Protein AF-A0A7S1SF81-F1 (afdb_monomer_lite)

Secondary structure (DSSP, 8-state):
-PPP-----TT-EEEEETTTTEEEEEEE-TTS-EEEEEEETTEEEEEEEEEETTEEEEEEEETTS-EEEEEEEEEEGGGTEEEEEEEETT-SS----EEEEE-------------------PPPTT-TTSSSGGG-------SSSSSSSSS-----

Structure (mmCIF, N/CA/C/O backbone):
data_AF-A0A7S1SF81-F1
#
_entry.id   AF-A0A7S1SF81-F1
#
loop_
_atom_site.group_PDB
_atom_site.id
_atom_site.type_symbol
_atom_site.label_atom_id
_atom_site.label_alt_id
_atom_site.label_comp_id
_atom_site.label_asym_id
_atom_site.label_entity_id
_atom_site.label_seq_id
_atom_site.pdbx_PDB_ins_code
_atom_site.Cartn_x
_atom_site.Cartn_y
_atom_site.Cartn_z
_atom_site.occupancy
_atom_site.B_iso_or_equiv
_atom_site.auth_seq_id
_atom_site.auth_comp_id
_atom_site.auth_asym_id
_atom_site.auth_atom_id
_atom_site.pdbx_PDB_model_num
ATOM 1 N N . ALA A 1 1 ? -34.765 -9.911 8.812 1.00 44.09 1 ALA A N 1
ATOM 2 C CA . ALA A 1 1 ? -33.441 -10.531 9.003 1.00 44.09 1 ALA A CA 1
ATOM 3 C C . ALA A 1 1 ? -32.395 -9.470 8.698 1.00 44.09 1 ALA A C 1
ATOM 5 O O . ALA A 1 1 ? -32.335 -9.024 7.559 1.00 44.09 1 ALA A O 1
ATOM 6 N N . ALA A 1 2 ? -31.675 -8.987 9.714 1.00 48.06 2 ALA A N 1
ATOM 7 C CA . ALA A 1 2 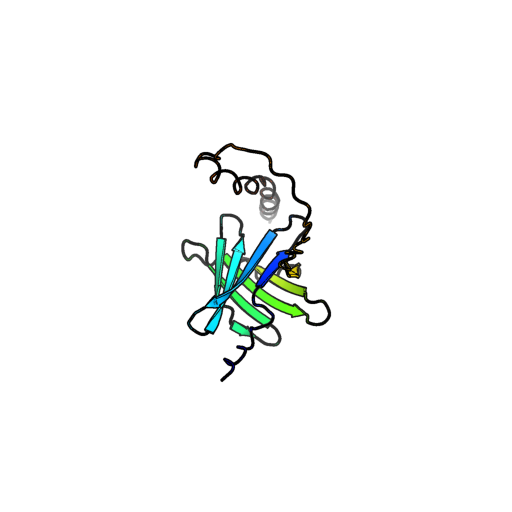? -30.551 -8.079 9.508 1.00 48.06 2 ALA A CA 1
ATOM 8 C C . ALA A 1 2 ? -29.486 -8.825 8.691 1.00 48.06 2 ALA A C 1
ATOM 10 O O . ALA A 1 2 ? -29.162 -9.970 9.010 1.00 48.06 2 ALA A O 1
ATOM 11 N N . ALA A 1 3 ? -29.031 -8.231 7.587 1.00 50.44 3 ALA A N 1
ATOM 12 C CA . ALA A 1 3 ? -27.965 -8.806 6.779 1.00 50.44 3 ALA A CA 1
ATOM 13 C C . ALA A 1 3 ? -26.736 -9.026 7.677 1.00 50.44 3 ALA A C 1
ATOM 15 O O . ALA A 1 3 ? -26.449 -8.148 8.491 1.00 50.44 3 ALA A O 1
ATOM 16 N N . PRO A 1 4 ? -26.026 -10.164 7.569 1.00 49.84 4 PRO A N 1
ATOM 17 C CA . PRO A 1 4 ? -24.819 -10.372 8.349 1.00 49.84 4 PRO A CA 1
ATOM 18 C C . PRO A 1 4 ? -23.863 -9.234 8.014 1.00 49.84 4 PRO A C 1
ATOM 20 O O . PRO A 1 4 ? -23.494 -9.040 6.851 1.00 49.84 4 PRO A O 1
ATOM 23 N N . GLU A 1 5 ? -23.530 -8.461 9.038 1.00 48.69 5 GLU A N 1
ATOM 24 C CA . GLU A 1 5 ? -22.531 -7.408 9.020 1.00 48.69 5 GLU A CA 1
ATOM 25 C C . GLU A 1 5 ? -21.221 -8.091 8.637 1.00 48.69 5 GLU A C 1
ATOM 27 O O . GLU A 1 5 ? -20.543 -8.693 9.464 1.00 48.69 5 GLU A O 1
ATOM 32 N N . LYS A 1 6 ? -20.954 -8.163 7.326 1.00 55.94 6 LYS A N 1
ATOM 33 C CA . LYS A 1 6 ? -19.806 -8.879 6.776 1.00 55.94 6 LYS A CA 1
ATOM 34 C C . LYS A 1 6 ? -18.587 -8.320 7.475 1.00 55.94 6 LYS A C 1
ATOM 36 O O . LYS A 1 6 ? -18.254 -7.169 7.217 1.00 55.94 6 LYS A O 1
ATOM 41 N N . GLU A 1 7 ? -17.934 -9.130 8.303 1.00 63.44 7 GLU A N 1
ATOM 42 C CA . GLU A 1 7 ? -16.687 -8.771 8.965 1.00 63.44 7 GLU A CA 1
ATOM 43 C C . GLU A 1 7 ? -15.697 -8.290 7.895 1.00 63.44 7 GLU A C 1
ATOM 45 O O . GLU A 1 7 ? -15.099 -9.051 7.112 1.00 63.44 7 GLU A O 1
ATOM 50 N N . THR A 1 8 ? -15.620 -6.969 7.765 1.00 80.38 8 THR A N 1
ATOM 51 C CA . THR A 1 8 ? -14.712 -6.303 6.853 1.00 80.38 8 THR A CA 1
ATOM 52 C C . THR A 1 8 ? -13.353 -6.410 7.500 1.00 80.38 8 THR A C 1
ATOM 54 O O . THR A 1 8 ? -13.170 -5.961 8.629 1.00 80.38 8 THR A O 1
ATOM 57 N N . SER A 1 9 ? -12.399 -7.031 6.801 1.00 88.88 9 SER A N 1
ATOM 58 C CA . SER A 1 9 ? -11.016 -7.064 7.273 1.00 88.88 9 SER A CA 1
ATOM 59 C C . SER A 1 9 ? -10.597 -5.641 7.658 1.00 88.88 9 SER A C 1
ATOM 61 O O . SER A 1 9 ? -10.860 -4.726 6.872 1.00 88.88 9 SER A O 1
ATOM 63 N N . PRO A 1 10 ? -9.934 -5.434 8.808 1.00 92.69 10 PRO A N 1
ATOM 64 C CA . PRO A 1 10 ? -9.568 -4.096 9.270 1.00 92.69 10 PRO A CA 1
ATOM 65 C C . PRO A 1 10 ? -8.644 -3.368 8.286 1.00 92.69 10 PRO A C 1
ATOM 67 O O . PRO A 1 10 ? -8.537 -2.149 8.322 1.00 92.69 10 PRO A O 1
ATOM 70 N N . LEU A 1 11 ? -8.009 -4.105 7.370 1.00 94.12 11 LEU A N 1
ATOM 71 C CA . LEU A 1 11 ? -7.200 -3.561 6.285 1.00 94.12 11 LEU A CA 1
ATOM 72 C C . LEU A 1 11 ? -8.029 -2.818 5.230 1.00 94.12 11 LEU A C 1
ATOM 74 O O . LEU A 1 11 ? -7.482 -1.967 4.539 1.00 94.12 11 LEU A O 1
ATOM 78 N N . VAL A 1 12 ? -9.318 -3.131 5.067 1.00 95.44 12 VAL A N 1
ATOM 79 C CA . VAL A 1 12 ? -10.171 -2.509 4.046 1.00 95.44 12 VAL A CA 1
ATOM 80 C C . VAL A 1 12 ? -10.347 -1.026 4.364 1.00 95.44 12 VAL A C 1
ATOM 82 O O . VAL A 1 12 ? -10.762 -0.656 5.460 1.00 95.44 12 VAL A O 1
ATOM 85 N N . GLY A 1 13 ? -10.023 -0.172 3.398 1.00 95.12 13 GLY A N 1
ATOM 86 C CA . GLY A 1 13 ? -10.069 1.276 3.559 1.00 95.12 13 GLY A CA 1
ATOM 87 C C . GLY A 1 13 ? -9.097 2.014 2.646 1.00 95.12 13 GLY A C 1
ATOM 88 O O . GLY A 1 13 ? -8.392 1.417 1.827 1.00 95.12 13 GLY A O 1
ATOM 89 N N . THR A 1 14 ? -9.078 3.333 2.803 1.00 96.44 14 THR A N 1
ATOM 90 C CA . THR A 1 14 ? -8.069 4.214 2.215 1.00 96.44 14 THR A CA 1
ATOM 91 C C . THR A 1 14 ? -7.075 4.591 3.301 1.00 96.44 14 THR A C 1
ATOM 93 O O . THR A 1 14 ? -7.469 4.978 4.401 1.00 96.44 14 THR A O 1
ATOM 96 N N . TRP A 1 15 ? -5.794 4.472 2.985 1.00 96.44 15 TRP A N 1
ATOM 97 C CA . TRP A 1 15 ? -4.698 4.674 3.919 1.00 96.44 15 TRP A CA 1
ATOM 98 C C . TRP A 1 15 ? -3.762 5.738 3.368 1.00 96.44 15 TRP A C 1
ATOM 100 O O . TRP A 1 15 ? -3.261 5.593 2.252 1.00 96.44 15 TRP A O 1
ATOM 110 N N . ALA A 1 16 ? -3.538 6.796 4.142 1.00 95.62 16 ALA A N 1
ATOM 111 C CA . ALA A 1 16 ? -2.586 7.853 3.835 1.00 95.62 16 ALA A CA 1
ATOM 112 C C . ALA A 1 16 ? -1.238 7.551 4.491 1.00 95.62 16 ALA A C 1
ATOM 114 O O . ALA A 1 16 ? -1.188 7.106 5.634 1.00 95.62 16 ALA A O 1
ATOM 115 N N . TYR A 1 17 ? -0.140 7.792 3.783 1.00 93.62 17 TYR A N 1
ATOM 116 C CA . TYR A 1 17 ? 1.210 7.547 4.272 1.00 93.62 17 TYR A CA 1
ATOM 117 C C . TYR A 1 17 ? 2.200 8.603 3.776 1.00 93.62 17 TYR A C 1
ATOM 119 O O . TYR A 1 17 ? 2.025 9.237 2.731 1.00 93.62 17 TYR A O 1
ATOM 127 N N . GLY A 1 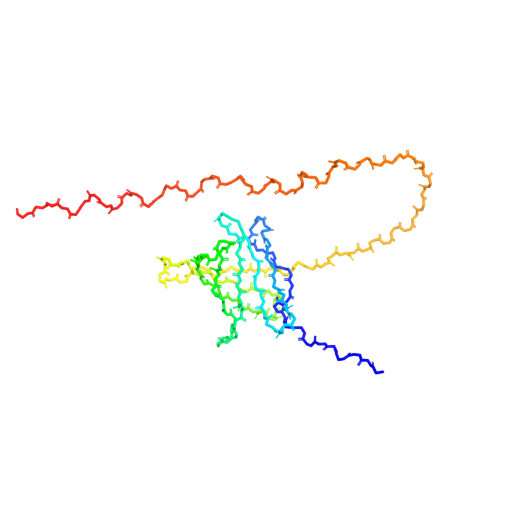18 ? 3.292 8.740 4.530 1.00 90.88 18 GLY A N 1
ATOM 128 C CA . GLY A 1 18 ? 4.340 9.719 4.258 1.00 90.88 18 GLY A CA 1
ATOM 129 C C . GLY A 1 18 ? 3.887 11.168 4.468 1.00 90.88 18 GLY A C 1
ATOM 130 O O . GLY A 1 18 ? 2.714 11.465 4.666 1.00 90.88 18 GLY A O 1
ATOM 131 N N . SER A 1 19 ? 4.837 12.098 4.400 1.00 86.50 19 SER A N 1
ATOM 132 C CA . SER A 1 19 ? 4.572 13.531 4.597 1.00 86.50 19 SER A CA 1
ATOM 133 C C . SER A 1 19 ? 3.799 14.180 3.447 1.00 86.50 19 SER A C 1
ATOM 135 O O . SER A 1 19 ? 3.192 15.227 3.631 1.00 86.50 19 SER A O 1
ATOM 137 N N . LYS A 1 20 ? 3.809 13.563 2.260 1.00 88.69 20 LYS A N 1
ATOM 138 C CA . LYS A 1 20 ? 3.120 14.065 1.060 1.00 88.69 20 LYS A CA 1
ATOM 139 C C . LYS A 1 20 ? 1.650 13.643 0.986 1.00 88.69 20 LYS A C 1
ATOM 141 O O . LYS A 1 20 ? 1.003 13.921 -0.016 1.00 88.69 20 LYS A O 1
ATOM 146 N N . GLY A 1 21 ? 1.146 12.931 1.999 1.00 90.12 21 GLY A N 1
ATOM 147 C CA . GLY A 1 21 ? -0.238 12.459 2.025 1.00 90.12 21 GLY A CA 1
ATOM 148 C C . GLY A 1 21 ? -0.565 11.513 0.871 1.00 90.12 21 GLY A C 1
ATOM 149 O O . GLY A 1 21 ? -1.681 11.539 0.357 1.00 90.12 21 GLY A O 1
ATOM 150 N N . LEU A 1 22 ? 0.401 10.696 0.433 1.00 93.94 22 LEU A N 1
ATOM 151 C CA . LEU A 1 22 ? 0.138 9.692 -0.593 1.00 93.94 22 LEU A CA 1
ATOM 152 C C . LEU A 1 22 ? -0.869 8.688 -0.047 1.00 93.94 22 LEU A C 1
ATOM 154 O O . LEU A 1 22 ? -0.800 8.308 1.118 1.00 93.94 22 LEU A O 1
ATOM 158 N N . GLN A 1 23 ? -1.798 8.250 -0.889 1.00 96.06 23 GLN A N 1
ATOM 159 C CA . GLN A 1 23 ? -2.866 7.354 -0.467 1.00 96.06 23 GLN A CA 1
ATOM 160 C C . GLN A 1 23 ? -2.859 6.083 -1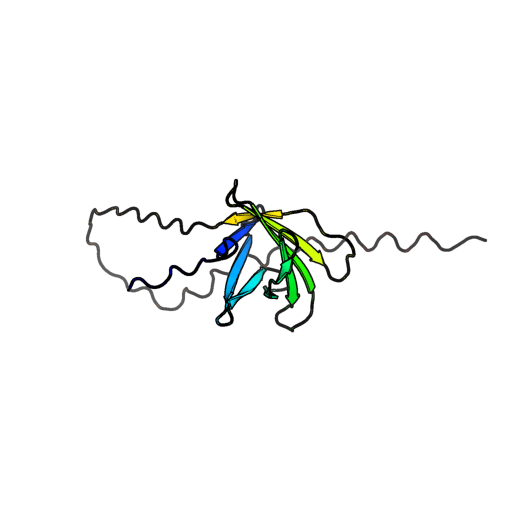.291 1.00 96.06 23 GLN A C 1
ATOM 162 O O . GLN A 1 23 ? -2.658 6.113 -2.504 1.00 96.06 23 GLN A O 1
ATOM 167 N N . TYR A 1 24 ? -3.151 4.967 -0.644 1.00 96.56 24 TYR A N 1
ATOM 168 C CA . TYR A 1 24 ? -3.488 3.728 -1.323 1.00 96.56 24 TYR A CA 1
ATOM 169 C C . TYR A 1 24 ? -4.768 3.149 -0.737 1.00 96.56 24 TYR A C 1
ATOM 171 O O . TYR A 1 24 ? -5.196 3.483 0.369 1.00 96.56 24 TYR A O 1
ATOM 179 N N . ARG A 1 25 ? -5.408 2.283 -1.512 1.00 97.25 25 ARG A N 1
ATOM 180 C CA . ARG A 1 25 ? -6.690 1.685 -1.180 1.00 97.25 25 ARG A CA 1
ATOM 181 C C . ARG A 1 25 ? -6.543 0.181 -1.080 1.00 97.25 25 ARG A C 1
ATOM 183 O O . ARG A 1 25 ? -5.982 -0.459 -1.968 1.00 97.25 25 ARG A O 1
ATOM 190 N N . VAL A 1 26 ? -7.110 -0.373 -0.020 1.00 97.19 26 VAL A N 1
ATOM 191 C CA . VAL A 1 26 ? -7.299 -1.808 0.142 1.00 97.19 26 VAL A CA 1
ATOM 192 C C . VAL A 1 26 ? -8.793 -2.086 0.124 1.00 97.19 26 VAL A C 1
ATOM 194 O O . VAL A 1 26 ? -9.566 -1.448 0.838 1.00 97.19 26 VAL A O 1
ATOM 197 N N . PHE A 1 27 ? -9.222 -3.013 -0.719 1.00 95.75 27 PHE A N 1
ATOM 198 C CA . PHE A 1 27 ? -10.632 -3.359 -0.864 1.00 95.75 27 PHE A CA 1
ATOM 199 C C . PHE A 1 27 ? -10.799 -4.857 -1.073 1.00 95.75 27 PHE A C 1
ATOM 201 O O . PHE A 1 27 ? -9.864 -5.549 -1.466 1.00 95.75 27 PHE A O 1
ATOM 208 N N . ARG A 1 28 ? -11.994 -5.366 -0.784 1.00 94.94 28 ARG A N 1
ATOM 209 C CA . ARG A 1 28 ? -12.356 -6.757 -1.049 1.00 94.94 28 ARG A CA 1
ATOM 210 C C . ARG A 1 28 ? -13.068 -6.823 -2.401 1.00 94.94 28 ARG A C 1
ATOM 212 O O . ARG A 1 28 ? -13.943 -5.998 -2.654 1.00 94.94 28 ARG A O 1
ATOM 219 N N . ASN A 1 29 ? -12.677 -7.749 -3.271 1.00 93.25 29 ASN A N 1
ATOM 220 C CA . ASN A 1 29 ? -13.372 -7.965 -4.541 1.00 93.25 29 ASN A CA 1
ATOM 221 C C . ASN A 1 29 ? -14.603 -8.878 -4.363 1.00 93.25 29 ASN A C 1
ATOM 223 O O . ASN A 1 29 ? -14.870 -9.373 -3.267 1.00 93.25 29 ASN A O 1
ATOM 227 N N . GLU A 1 30 ? -15.332 -9.135 -5.451 1.00 90.75 30 GLU A N 1
ATOM 228 C CA . GLU A 1 30 ? -16.516 -10.011 -5.454 1.00 90.75 30 GLU A CA 1
ATOM 229 C C . GLU A 1 30 ? -16.192 -11.457 -5.048 1.00 90.75 30 GLU A C 1
ATOM 231 O O . GLU A 1 30 ? -16.996 -12.107 -4.387 1.00 90.75 30 GLU A O 1
ATOM 236 N N . ALA A 1 31 ? -14.980 -11.929 -5.358 1.00 91.19 31 ALA A N 1
ATOM 237 C CA . ALA A 1 31 ? -14.487 -13.245 -4.949 1.00 91.19 31 ALA A CA 1
ATOM 238 C C . ALA A 1 31 ? -14.046 -13.312 -3.471 1.00 91.19 31 ALA A C 1
ATOM 240 O O . ALA A 1 31 ? -13.601 -14.358 -3.008 1.00 91.19 31 ALA A O 1
ATOM 241 N N . GLY A 1 32 ? -14.129 -12.210 -2.719 1.00 91.38 32 GLY A N 1
ATOM 242 C CA . GLY A 1 32 ? -13.752 -12.162 -1.306 1.00 91.38 32 GLY A CA 1
ATOM 243 C C . GLY A 1 32 ? -12.256 -11.968 -1.034 1.00 91.38 32 GLY A C 1
ATOM 244 O O . GLY A 1 32 ? -11.857 -11.861 0.128 1.00 91.38 32 GLY A O 1
ATOM 245 N N . HIS A 1 33 ? -11.425 -11.856 -2.070 1.00 94.88 33 HIS A N 1
ATOM 246 C CA . HIS A 1 33 ? -9.995 -11.593 -1.940 1.00 94.88 33 HIS A CA 1
ATOM 247 C C . HIS A 1 33 ? -9.720 -10.122 -1.628 1.00 94.88 33 HIS A C 1
ATOM 249 O O . HIS A 1 33 ? -10.420 -9.223 -2.101 1.00 94.88 33 HIS A O 1
ATOM 255 N N . LEU A 1 34 ? -8.664 -9.871 -0.855 1.00 96.25 34 LEU A N 1
ATOM 256 C CA . LEU A 1 34 ? -8.178 -8.521 -0.596 1.00 96.25 34 LEU A CA 1
ATOM 257 C C . LEU A 1 34 ? -7.286 -8.056 -1.749 1.00 96.25 34 LEU A C 1
ATOM 259 O O . LEU A 1 34 ? -6.389 -8.770 -2.188 1.00 96.25 34 LEU A O 1
ATOM 263 N N . PHE A 1 35 ? -7.527 -6.842 -2.224 1.00 97.31 35 PHE A N 1
ATOM 264 C CA . PHE A 1 35 ? -6.788 -6.193 -3.296 1.00 97.31 35 PHE A CA 1
ATOM 265 C C . PHE A 1 35 ? -6.142 -4.918 -2.783 1.00 97.31 35 PHE A C 1
ATOM 267 O O . PHE A 1 35 ? -6.781 -4.113 -2.107 1.00 97.31 35 PHE A O 1
ATOM 274 N N . PHE A 1 36 ? -4.882 -4.732 -3.149 1.00 97.88 36 PHE A N 1
ATOM 275 C CA . PHE A 1 36 ? -4.140 -3.497 -2.979 1.00 97.88 36 PHE A CA 1
ATOM 276 C C . PHE A 1 36 ? -4.187 -2.681 -4.272 1.00 97.88 36 PHE A C 1
ATOM 278 O O . PHE A 1 36 ? -4.031 -3.233 -5.361 1.00 97.88 36 PHE A O 1
ATOM 285 N N . ASN A 1 37 ? -4.360 -1.367 -4.149 1.00 97.62 37 ASN A N 1
ATOM 286 C CA . ASN A 1 37 ? -4.199 -0.400 -5.229 1.00 97.62 37 ASN A CA 1
ATOM 287 C C . ASN A 1 37 ? -3.488 0.838 -4.682 1.00 97.62 37 ASN A C 1
ATOM 289 O O . ASN A 1 37 ? -4.048 1.552 -3.851 1.00 97.62 37 ASN A O 1
ATOM 293 N N . GLY A 1 38 ? -2.269 1.091 -5.149 1.00 96.38 38 GLY A N 1
ATOM 294 C CA . GLY A 1 38 ? -1.448 2.197 -4.669 1.00 96.38 38 GLY A CA 1
ATOM 295 C C . GLY A 1 38 ? -0.671 2.897 -5.781 1.00 96.38 38 GLY A C 1
ATOM 296 O O . GLY A 1 38 ? -0.573 2.378 -6.898 1.00 96.38 38 GLY A O 1
ATOM 297 N N . PRO A 1 39 ? -0.136 4.093 -5.493 1.00 95.06 39 PRO A N 1
ATOM 298 C CA . PRO A 1 39 ? 0.745 4.806 -6.401 1.00 95.06 39 PRO A CA 1
ATOM 299 C C . PRO A 1 39 ? 2.128 4.144 -6.436 1.00 95.06 39 PRO A C 1
ATOM 301 O O . PRO A 1 39 ? 2.600 3.581 -5.448 1.00 95.06 39 PRO A O 1
ATOM 304 N N . TYR A 1 40 ? 2.783 4.232 -7.586 1.00 92.56 40 TYR A N 1
ATOM 305 C CA . TYR A 1 40 ? 4.150 3.782 -7.823 1.00 92.56 40 TYR A CA 1
ATOM 306 C C . TYR A 1 40 ? 4.832 4.730 -8.815 1.00 92.56 40 TYR A C 1
ATOM 308 O O . TYR A 1 40 ? 4.162 5.423 -9.583 1.00 92.56 40 TYR A O 1
ATOM 316 N N . THR A 1 41 ? 6.164 4.768 -8.821 1.00 87.88 41 THR A N 1
ATOM 317 C CA . THR A 1 41 ? 6.921 5.539 -9.815 1.00 87.88 41 THR A CA 1
ATOM 318 C C . THR A 1 41 ? 6.585 5.017 -11.215 1.00 87.88 41 THR A C 1
ATOM 320 O O . THR A 1 41 ? 6.932 3.889 -11.553 1.00 87.88 41 THR A O 1
ATOM 323 N N . GLY A 1 42 ? 5.863 5.807 -12.015 1.00 86.62 42 GLY A N 1
ATOM 324 C CA . GLY A 1 42 ? 5.362 5.390 -13.333 1.00 86.62 42 GLY A CA 1
ATOM 325 C C . GLY A 1 42 ? 3.888 4.961 -13.378 1.00 86.62 42 GLY A C 1
ATOM 326 O O . GLY A 1 42 ? 3.434 4.473 -14.409 1.00 86.62 42 GLY A O 1
ATOM 327 N N . GLY A 1 43 ? 3.114 5.146 -12.301 1.00 93.69 43 GLY A N 1
ATOM 328 C CA . GLY A 1 43 ? 1.652 5.041 -12.345 1.00 93.69 43 GLY A CA 1
ATOM 329 C C . GLY A 1 43 ? 1.033 4.376 -11.120 1.00 93.69 43 GLY A C 1
ATOM 330 O O . GLY A 1 43 ? 1.333 4.720 -9.980 1.00 93.69 43 GLY A O 1
ATOM 331 N N . ARG A 1 44 ? 0.110 3.438 -11.355 1.00 95.88 44 ARG A N 1
ATOM 332 C CA . ARG A 1 44 ? -0.551 2.660 -10.298 1.00 95.88 44 ARG A CA 1
ATOM 333 C C . ARG A 1 44 ? -0.137 1.206 -10.366 1.00 95.88 44 ARG A C 1
ATOM 335 O O . ARG A 1 44 ? 0.068 0.657 -11.449 1.00 95.88 44 ARG A O 1
ATOM 342 N N . VAL A 1 45 ? -0.081 0.594 -9.195 1.00 97.44 45 VAL A N 1
ATOM 343 C CA . VAL A 1 45 ? 0.200 -0.826 -9.032 1.00 97.44 45 VAL A CA 1
ATOM 344 C C . VAL A 1 45 ? -0.920 -1.491 -8.265 1.00 97.44 45 VAL A C 1
ATOM 346 O O . VAL A 1 45 ? -1.549 -0.890 -7.388 1.00 97.44 45 VAL A O 1
ATOM 349 N N . THR A 1 46 ? -1.172 -2.744 -8.614 1.00 98.00 46 THR A N 1
ATOM 350 C CA . THR A 1 46 ? -2.214 -3.551 -7.987 1.00 98.00 46 THR A CA 1
ATOM 351 C C . THR A 1 46 ? -1.676 -4.915 -7.603 1.00 98.00 46 THR A C 1
ATOM 353 O O . THR A 1 46 ? -0.724 -5.401 -8.209 1.00 98.00 46 THR A O 1
ATOM 356 N N . GLY A 1 47 ? -2.264 -5.527 -6.581 1.00 97.75 47 GLY A N 1
ATOM 357 C CA . GLY A 1 47 ? -1.857 -6.857 -6.142 1.00 97.75 47 GLY A CA 1
ATOM 358 C C . GLY A 1 47 ? -2.910 -7.528 -5.277 1.00 97.75 47 GLY A C 1
ATOM 359 O O . GLY A 1 47 ? -3.661 -6.860 -4.564 1.00 97.75 47 GLY A O 1
ATOM 360 N N . VAL A 1 48 ? -2.959 -8.857 -5.341 1.00 97.94 48 VAL A N 1
ATOM 361 C CA . VAL A 1 48 ? -3.844 -9.672 -4.501 1.00 97.94 48 VAL A CA 1
ATOM 362 C C . VAL A 1 48 ? -3.133 -9.988 -3.193 1.00 97.94 48 VAL A C 1
ATOM 364 O O . VAL A 1 48 ? -2.109 -10.671 -3.184 1.00 97.94 48 VAL A O 1
ATOM 367 N N . LEU A 1 49 ? -3.692 -9.495 -2.093 1.00 97.75 49 LEU A N 1
ATOM 368 C CA . LEU A 1 49 ? -3.198 -9.702 -0.740 1.00 97.75 49 LEU A CA 1
ATOM 369 C C . LEU A 1 49 ? -3.591 -11.094 -0.248 1.00 97.75 49 LEU A C 1
ATOM 371 O O . LEU A 1 49 ? -4.771 -11.429 -0.142 1.00 97.75 49 LEU A O 1
ATOM 375 N N . ARG A 1 50 ? -2.581 -11.888 0.094 1.00 97.00 50 ARG A N 1
ATOM 376 C CA . ARG A 1 50 ? -2.714 -13.217 0.692 1.00 97.00 50 ARG A CA 1
ATOM 377 C C . ARG A 1 50 ? -2.287 -13.145 2.148 1.00 97.00 50 ARG A C 1
ATOM 379 O O . ARG A 1 50 ? -1.302 -12.477 2.461 1.00 97.00 50 ARG A O 1
ATOM 386 N N . ALA A 1 51 ? -3.017 -13.814 3.031 1.00 95.50 51 ALA A N 1
ATOM 387 C CA . ALA A 1 51 ? -2.643 -13.890 4.436 1.00 95.50 51 ALA A CA 1
ATOM 388 C C . ALA A 1 51 ? -1.287 -14.605 4.601 1.00 95.50 51 ALA A C 1
ATOM 390 O O . ALA A 1 51 ? -1.010 -15.600 3.931 1.00 95.50 51 ALA A O 1
ATOM 391 N N . CYS A 1 52 ? -0.453 -14.074 5.489 1.00 94.19 52 CYS A N 1
ATOM 392 C CA . CYS A 1 52 ? 0.822 -14.625 5.941 1.00 94.19 52 CYS A CA 1
ATOM 393 C C . CYS A 1 52 ? 0.903 -14.536 7.471 1.00 94.19 52 CYS A C 1
ATOM 395 O O . CYS A 1 52 ? 0.012 -13.974 8.109 1.00 94.19 52 CYS A O 1
ATOM 397 N N . GLU A 1 53 ? 1.956 -15.086 8.076 1.00 92.06 53 GLU A N 1
ATOM 398 C CA . GLU A 1 53 ? 2.149 -15.103 9.533 1.00 92.06 53 GLU A CA 1
ATOM 399 C C . GLU A 1 53 ? 2.143 -13.683 10.134 1.00 92.06 53 GLU A C 1
ATOM 401 O O . GLU A 1 53 ? 3.142 -12.966 10.129 1.00 92.06 53 GLU A O 1
ATOM 406 N N . GLY A 1 54 ? 0.978 -13.248 10.626 1.00 91.44 54 GLY A N 1
ATOM 407 C CA . GLY A 1 54 ? 0.772 -11.917 11.207 1.00 91.44 54 GLY A CA 1
ATOM 408 C C . GLY A 1 54 ? 0.718 -10.762 10.197 1.00 91.44 54 GLY A C 1
ATOM 409 O O . GLY A 1 54 ? 0.784 -9.598 10.600 1.00 91.44 54 GLY A O 1
ATOM 410 N N . CYS A 1 55 ? 0.606 -11.046 8.897 1.00 95.94 55 CYS A N 1
ATOM 411 C CA . CYS A 1 55 ? 0.611 -10.044 7.832 1.00 95.94 55 CYS A CA 1
ATOM 412 C C . CYS A 1 55 ? -0.285 -10.431 6.650 1.00 95.94 55 CYS A C 1
ATOM 414 O O . CYS A 1 55 ? -0.863 -11.512 6.602 1.00 95.94 55 CYS A O 1
ATOM 416 N N . HIS A 1 56 ? -0.390 -9.537 5.670 1.00 97.44 56 HIS A N 1
ATOM 417 C CA . HIS A 1 56 ? -0.858 -9.847 4.323 1.00 97.44 56 HIS A CA 1
ATOM 418 C C . HIS A 1 56 ? 0.213 -9.446 3.315 1.00 97.44 56 HIS A C 1
ATOM 420 O O . HIS A 1 56 ? 0.775 -8.360 3.421 1.00 97.44 56 HIS A O 1
ATOM 426 N N . GLN A 1 57 ? 0.494 -10.297 2.335 1.00 97.88 57 GLN A N 1
ATOM 427 C CA . GLN A 1 57 ? 1.512 -10.056 1.318 1.00 97.88 57 GLN A CA 1
ATOM 428 C C . GLN A 1 57 ? 0.902 -10.116 -0.082 1.00 97.88 57 GLN A C 1
ATOM 430 O O . GLN A 1 57 ? 0.054 -10.963 -0.355 1.00 97.88 57 GLN A O 1
ATOM 435 N N . ALA A 1 58 ? 1.347 -9.234 -0.971 1.00 97.94 58 ALA A N 1
ATOM 436 C CA . ALA A 1 58 ? 0.996 -9.256 -2.386 1.00 97.94 58 ALA A CA 1
ATOM 437 C C . ALA A 1 58 ? 2.233 -9.012 -3.247 1.00 97.94 58 ALA A C 1
ATOM 439 O O . ALA A 1 58 ? 3.106 -8.230 -2.870 1.00 97.94 58 ALA A O 1
ATOM 440 N N . ASP A 1 59 ? 2.259 -9.623 -4.426 1.00 98.00 59 ASP A N 1
ATOM 441 C CA . ASP A 1 59 ? 3.119 -9.171 -5.515 1.00 98.00 59 ASP A CA 1
ATOM 442 C C . ASP A 1 59 ? 2.385 -8.072 -6.284 1.00 98.00 59 ASP A C 1
ATOM 444 O O . ASP A 1 59 ? 1.188 -8.183 -6.570 1.00 98.00 59 ASP A O 1
ATOM 448 N N . LEU A 1 60 ? 3.093 -6.978 -6.543 1.00 97.69 60 LEU A N 1
ATOM 449 C CA . LEU A 1 60 ? 2.559 -5.778 -7.160 1.00 97.69 60 LEU A CA 1
ATOM 450 C C . LEU A 1 60 ? 2.885 -5.775 -8.646 1.00 97.69 60 LEU A C 1
ATOM 452 O O . LEU A 1 60 ? 4.054 -5.810 -9.030 1.00 97.69 60 LEU A O 1
ATOM 456 N N . ALA A 1 61 ? 1.840 -5.680 -9.460 1.00 97.88 61 ALA A N 1
ATOM 457 C CA . ALA A 1 61 ? 1.933 -5.549 -10.902 1.00 97.88 61 ALA A CA 1
ATOM 458 C C . ALA A 1 61 ? 1.594 -4.119 -11.339 1.00 97.88 61 ALA A C 1
ATOM 460 O O . ALA A 1 61 ? 0.661 -3.501 -10.810 1.00 97.88 61 ALA A O 1
ATOM 461 N N . SER A 1 62 ? 2.336 -3.602 -12.317 1.00 96.56 62 SER A N 1
ATOM 462 C CA . SER A 1 62 ? 1.995 -2.374 -13.037 1.00 96.56 62 SER A CA 1
ATOM 463 C C . SER A 1 62 ? 0.737 -2.577 -13.892 1.00 96.56 62 SER A C 1
ATOM 465 O O . SER A 1 62 ? 0.255 -3.697 -14.074 1.00 96.56 62 SER A O 1
ATOM 467 N N . ARG A 1 63 ? 0.212 -1.501 -14.490 1.00 94.56 63 ARG A N 1
ATOM 468 C CA . ARG A 1 63 ? -0.890 -1.602 -15.466 1.00 94.56 63 ARG A CA 1
ATOM 469 C C . ARG A 1 63 ? -0.536 -2.478 -16.679 1.00 94.56 63 ARG A C 1
ATOM 471 O O . ARG A 1 63 ? -1.438 -3.051 -17.278 1.00 94.56 63 ARG A O 1
ATOM 478 N N . ALA A 1 64 ? 0.748 -2.588 -17.021 1.00 94.75 64 ALA A N 1
ATOM 479 C CA . ALA A 1 64 ? 1.235 -3.454 -18.095 1.00 94.75 64 ALA A CA 1
ATOM 480 C C . ALA A 1 64 ? 1.336 -4.937 -17.679 1.00 94.75 64 ALA A C 1
ATOM 482 O O . ALA A 1 64 ? 1.652 -5.782 -18.509 1.00 94.75 64 ALA A O 1
ATOM 483 N N . GLY A 1 65 ? 1.067 -5.264 -16.409 1.00 95.25 65 GLY A N 1
ATOM 484 C CA . GLY A 1 65 ? 1.191 -6.619 -15.865 1.00 95.25 65 GLY A CA 1
ATOM 485 C C . GLY A 1 65 ? 2.602 -6.975 -15.390 1.00 95.25 65 GLY A C 1
ATOM 486 O O . GLY A 1 65 ? 2.826 -8.090 -14.925 1.00 95.25 65 GLY A O 1
ATOM 487 N N . GLU A 1 66 ? 3.553 -6.043 -15.465 1.00 96.19 66 GLU A N 1
ATOM 488 C CA . GLU A 1 66 ? 4.930 -6.265 -15.025 1.00 96.19 66 GLU A CA 1
ATOM 489 C C . GLU A 1 66 ? 5.029 -6.236 -13.501 1.00 96.19 66 GLU A C 1
ATOM 491 O O . GLU A 1 66 ? 4.546 -5.301 -12.857 1.00 96.19 66 GLU A O 1
ATOM 496 N N . ILE A 1 67 ? 5.689 -7.236 -12.915 1.00 96.88 67 ILE A N 1
ATOM 497 C CA . ILE A 1 67 ? 5.919 -7.287 -11.471 1.00 96.88 67 ILE A CA 1
ATOM 498 C C . ILE A 1 67 ? 6.996 -6.274 -11.087 1.00 96.88 67 ILE A C 1
ATOM 500 O O . ILE A 1 67 ? 8.153 -6.396 -11.485 1.00 96.88 67 ILE A O 1
ATOM 504 N N . VAL A 1 68 ? 6.626 -5.295 -10.265 1.00 96.62 68 VAL A N 1
ATOM 505 C CA . VAL A 1 68 ? 7.545 -4.239 -9.807 1.00 96.62 68 VAL A CA 1
ATOM 506 C C . VAL A 1 68 ? 8.138 -4.531 -8.427 1.00 96.62 68 VAL A C 1
ATOM 508 O O . VAL A 1 68 ? 9.168 -3.972 -8.041 1.00 96.62 68 VAL A O 1
ATOM 511 N N . GLY A 1 69 ? 7.508 -5.428 -7.668 1.00 96.88 69 GLY A N 1
ATOM 512 C CA . GLY A 1 69 ? 7.967 -5.827 -6.343 1.00 96.88 69 GLY A CA 1
ATOM 513 C C . GLY A 1 69 ? 6.895 -6.543 -5.533 1.00 96.88 69 GLY A C 1
ATOM 514 O O . GLY A 1 69 ? 5.847 -6.914 -6.053 1.00 96.88 69 GLY A O 1
ATOM 515 N N . SER A 1 70 ? 7.152 -6.695 -4.240 1.00 97.88 70 SER A N 1
ATOM 516 C CA . SER A 1 70 ? 6.224 -7.278 -3.273 1.00 97.88 70 SER A CA 1
ATOM 517 C C . SER A 1 70 ? 5.949 -6.278 -2.150 1.00 97.88 70 SER A C 1
ATOM 519 O O . SER A 1 70 ? 6.823 -5.503 -1.761 1.00 97.88 70 SER A O 1
ATOM 521 N N . ILE A 1 71 ? 4.745 -6.313 -1.589 1.00 97.69 71 ILE A N 1
ATOM 522 C CA . ILE A 1 71 ? 4.356 -5.508 -0.429 1.00 97.69 71 ILE A CA 1
ATOM 523 C C . ILE A 1 71 ? 3.837 -6.402 0.690 1.00 97.69 71 ILE A C 1
ATOM 525 O O . ILE A 1 71 ? 3.142 -7.384 0.436 1.00 97.69 71 ILE A O 1
ATOM 529 N N . ARG A 1 72 ? 4.162 -6.042 1.930 1.00 97.69 72 ARG A N 1
ATOM 530 C CA . ARG A 1 72 ? 3.594 -6.594 3.160 1.00 97.69 72 ARG A CA 1
ATOM 531 C C . ARG A 1 72 ? 2.802 -5.516 3.875 1.00 97.69 72 ARG A C 1
ATOM 533 O O . ARG A 1 72 ? 3.301 -4.412 4.067 1.00 97.69 72 ARG A O 1
ATOM 540 N N . LEU A 1 73 ? 1.592 -5.858 4.288 1.00 97.50 73 LEU A N 1
ATOM 541 C CA . LEU A 1 73 ? 0.708 -5.019 5.078 1.00 97.50 73 LEU A CA 1
ATOM 542 C C . LEU A 1 73 ? 0.422 -5.706 6.408 1.00 97.50 73 LEU A C 1
ATOM 544 O O . LEU A 1 73 ? 0.102 -6.896 6.452 1.00 97.50 73 LEU A O 1
ATOM 548 N N . ARG A 1 74 ? 0.510 -4.951 7.496 1.00 97.00 74 ARG A N 1
ATOM 549 C CA . ARG A 1 74 ? 0.141 -5.409 8.833 1.00 97.00 74 ARG A CA 1
ATOM 550 C C . ARG A 1 74 ? -0.680 -4.335 9.523 1.00 97.00 74 ARG A C 1
ATOM 552 O O . ARG A 1 74 ? -0.218 -3.210 9.689 1.00 97.00 74 ARG A O 1
ATOM 559 N N . TYR A 1 75 ? -1.878 -4.707 9.947 1.00 96.00 75 TYR A N 1
ATOM 560 C CA . TYR A 1 75 ? -2.732 -3.843 10.746 1.00 96.00 75 TYR A CA 1
ATOM 561 C C . TYR A 1 75 ? -2.263 -3.835 12.205 1.00 96.00 75 TYR A C 1
ATOM 563 O O . TYR A 1 75 ? -1.983 -4.893 12.774 1.00 96.00 75 TYR A O 1
ATOM 571 N N . ARG A 1 76 ? -2.175 -2.650 12.810 1.00 95.44 76 ARG A N 1
ATOM 572 C CA . ARG A 1 76 ? -1.896 -2.450 14.233 1.00 95.44 76 ARG A CA 1
ATOM 573 C C . ARG A 1 76 ? -3.133 -1.879 14.912 1.00 95.44 76 ARG A C 1
ATOM 575 O O . ARG A 1 76 ? -3.338 -0.670 14.924 1.00 95.44 76 ARG A O 1
ATOM 582 N N . GLY A 1 77 ? -3.931 -2.764 15.506 1.00 91.50 77 GLY A N 1
ATOM 583 C CA . GLY A 1 77 ? -5.219 -2.396 16.100 1.00 91.50 77 GLY A CA 1
ATOM 584 C C . GLY A 1 77 ? -5.143 -1.367 17.229 1.00 91.50 77 GLY A C 1
ATOM 585 O O . GLY A 1 77 ? -6.057 -0.568 17.355 1.00 91.50 77 GLY A O 1
ATOM 586 N N . ALA A 1 78 ? -4.054 -1.334 18.004 1.00 91.00 78 ALA A N 1
ATOM 587 C CA . ALA A 1 78 ? -3.892 -0.367 19.095 1.00 91.00 78 ALA A CA 1
ATOM 588 C C . ALA A 1 78 ? -3.770 1.092 18.614 1.00 91.00 78 ALA A C 1
ATOM 590 O O . ALA A 1 78 ? -4.081 2.008 19.365 1.00 91.00 78 ALA A O 1
ATOM 591 N N . GLU A 1 79 ? -3.309 1.303 17.379 1.00 90.69 79 GLU A N 1
ATOM 592 C CA . GLU A 1 79 ? -3.009 2.626 16.818 1.00 90.69 79 GLU A CA 1
ATOM 593 C C . GLU A 1 79 ? -3.961 2.991 15.654 1.00 90.69 79 GLU A C 1
ATOM 595 O O . GLU A 1 79 ? -3.759 4.022 15.022 1.00 90.69 79 GLU A O 1
ATOM 600 N N . ASP A 1 80 ? -4.928 2.115 15.314 1.00 91.62 80 ASP A N 1
ATOM 601 C CA . ASP A 1 80 ? -5.663 2.088 14.024 1.00 91.62 80 ASP A CA 1
ATOM 602 C C . ASP A 1 80 ? -4.754 2.432 12.826 1.00 91.62 80 ASP A C 1
ATOM 604 O O . ASP A 1 80 ? -5.094 3.182 11.909 1.00 91.62 80 ASP A O 1
ATOM 608 N N . ALA A 1 81 ? -3.537 1.889 12.853 1.00 95.06 81 ALA A N 1
ATOM 609 C CA . ALA A 1 81 ? -2.498 2.196 11.886 1.00 95.06 81 ALA A CA 1
ATOM 610 C C . ALA A 1 81 ? -2.172 0.969 11.042 1.00 95.06 81 ALA A C 1
ATOM 612 O O . ALA A 1 81 ? -2.293 -0.181 11.478 1.00 95.06 81 ALA A O 1
ATOM 613 N N . MET A 1 82 ? -1.685 1.212 9.831 1.00 96.25 82 MET A N 1
ATOM 614 C CA . MET A 1 82 ? -1.203 0.158 8.957 1.00 96.25 82 MET A CA 1
ATOM 615 C C . MET A 1 82 ? 0.285 0.294 8.699 1.00 96.25 82 MET A C 1
ATOM 617 O O . MET A 1 82 ? 0.761 1.297 8.180 1.00 96.25 82 MET A O 1
ATOM 621 N N . VAL A 1 83 ? 1.024 -0.760 9.018 1.00 96.94 83 VAL A N 1
ATOM 622 C CA . VAL A 1 83 ? 2.426 -0.887 8.639 1.00 96.94 83 VAL A CA 1
ATOM 623 C C . VAL A 1 83 ? 2.473 -1.451 7.229 1.00 96.94 83 VAL A C 1
ATOM 625 O O . VAL A 1 83 ? 1.978 -2.551 6.981 1.00 96.94 83 VAL A O 1
ATOM 628 N N . SER A 1 84 ? 3.095 -0.716 6.319 1.00 96.38 84 SER A N 1
ATOM 629 C CA . SER A 1 84 ? 3.396 -1.164 4.965 1.00 96.38 84 SER A CA 1
ATOM 630 C C . SER A 1 84 ? 4.904 -1.311 4.790 1.00 96.38 84 SER A C 1
ATOM 632 O O . SER A 1 84 ? 5.672 -0.439 5.190 1.00 96.38 84 SER A O 1
ATOM 634 N N . ASN A 1 85 ? 5.338 -2.422 4.205 1.00 96.69 85 ASN A N 1
ATOM 635 C CA . ASN A 1 85 ? 6.734 -2.656 3.869 1.00 96.69 85 ASN A CA 1
ATOM 636 C C . ASN A 1 85 ? 6.832 -3.138 2.423 1.00 96.69 85 ASN A C 1
ATOM 638 O O . ASN A 1 85 ? 6.176 -4.105 2.038 1.00 96.69 85 ASN A O 1
ATOM 642 N N . PHE A 1 86 ? 7.629 -2.445 1.617 1.00 96.12 86 PHE A N 1
ATOM 643 C CA . PHE A 1 86 ? 7.792 -2.724 0.197 1.00 96.12 86 PHE A CA 1
ATOM 644 C C . PHE A 1 86 ? 9.184 -3.284 -0.092 1.00 96.12 86 PHE A C 1
ATOM 646 O O . PHE A 1 86 ? 10.186 -2.756 0.390 1.00 96.12 86 PHE A O 1
ATOM 653 N N . ARG A 1 87 ? 9.256 -4.296 -0.953 1.00 96.94 87 ARG A N 1
ATOM 654 C CA . ARG A 1 87 ? 10.493 -4.846 -1.507 1.00 96.94 87 ARG A CA 1
ATOM 655 C C . ARG A 1 87 ? 10.439 -4.758 -3.027 1.00 96.94 87 ARG A C 1
ATOM 657 O O . ARG A 1 87 ? 9.575 -5.371 -3.646 1.00 96.94 87 ARG A O 1
ATOM 664 N N . GLY A 1 88 ? 11.366 -4.016 -3.627 1.00 95.75 88 GLY A N 1
ATOM 665 C CA . GLY A 1 88 ? 11.474 -3.928 -5.087 1.00 95.75 88 GLY A CA 1
ATOM 666 C C . GLY A 1 88 ? 11.981 -5.234 -5.702 1.00 95.75 88 GLY A C 1
ATOM 667 O O . GLY A 1 88 ? 12.724 -5.965 -5.056 1.00 95.75 88 GLY A O 1
ATOM 668 N N . VAL A 1 89 ? 11.628 -5.505 -6.962 1.00 95.12 89 VAL A N 1
ATOM 669 C CA . VAL A 1 89 ? 11.999 -6.753 -7.666 1.00 95.12 89 VAL A CA 1
ATOM 670 C C . VAL A 1 89 ? 13.511 -7.032 -7.686 1.00 95.12 89 VAL A C 1
ATOM 672 O O . VAL A 1 89 ? 13.935 -8.169 -7.516 1.00 95.12 89 VAL A O 1
ATOM 675 N N . ASN A 1 90 ? 14.332 -5.985 -7.805 1.00 93.75 90 ASN A N 1
ATOM 676 C CA . ASN A 1 90 ? 15.795 -6.088 -7.867 1.00 93.75 90 ASN A CA 1
ATOM 677 C C . ASN A 1 90 ? 16.480 -5.939 -6.499 1.00 93.75 90 ASN A C 1
ATOM 679 O O . ASN A 1 90 ? 17.694 -5.748 -6.440 1.00 93.75 90 ASN A O 1
ATOM 683 N N . ARG A 1 91 ? 15.720 -5.953 -5.395 1.00 93.38 91 ARG A N 1
ATOM 684 C CA . ARG A 1 91 ? 16.267 -5.814 -4.042 1.00 93.38 91 ARG A CA 1
ATOM 685 C C . ARG A 1 91 ? 15.940 -7.054 -3.212 1.00 93.38 91 ARG A C 1
ATOM 687 O O . ARG A 1 91 ? 14.763 -7.357 -3.027 1.00 93.38 91 ARG A O 1
ATOM 694 N N . PRO A 1 92 ? 16.953 -7.759 -2.678 1.00 92.44 92 PRO A N 1
ATOM 695 C CA . PRO A 1 92 ? 16.702 -8.917 -1.824 1.00 92.44 92 PRO A CA 1
ATOM 696 C C . PRO A 1 92 ? 16.078 -8.509 -0.481 1.00 92.44 92 PRO A C 1
ATOM 698 O O . PRO A 1 92 ? 15.312 -9.272 0.110 1.00 92.44 92 PRO A O 1
ATOM 701 N N . GLU A 1 93 ? 16.366 -7.291 -0.028 1.00 96.62 93 GLU A N 1
ATOM 702 C CA . GLU A 1 93 ? 15.980 -6.779 1.281 1.00 96.62 93 GLU A CA 1
ATOM 703 C C . GLU A 1 93 ? 14.688 -5.956 1.231 1.00 96.62 93 GLU A C 1
ATOM 705 O O . GLU A 1 93 ? 14.423 -5.201 0.291 1.00 96.62 93 GLU A O 1
ATOM 710 N N . TRP A 1 94 ? 13.886 -6.105 2.283 1.00 95.69 94 TRP A N 1
ATOM 711 C CA . TRP A 1 94 ? 12.707 -5.284 2.539 1.00 95.69 94 TRP A CA 1
ATOM 712 C C . TRP A 1 94 ? 13.133 -3.860 2.917 1.00 95.69 94 TRP A C 1
ATOM 714 O O . TRP A 1 94 ? 14.133 -3.673 3.609 1.00 95.69 94 TRP A O 1
ATOM 724 N N . ASN A 1 95 ? 12.390 -2.848 2.461 1.00 95.19 95 ASN A N 1
ATOM 725 C CA . ASN A 1 95 ? 12.676 -1.463 2.836 1.00 95.19 95 ASN A CA 1
ATOM 726 C C . ASN A 1 95 ? 12.261 -1.187 4.294 1.00 95.19 95 ASN A C 1
ATOM 728 O O . ASN A 1 95 ? 11.800 -2.063 5.025 1.00 95.19 95 ASN A O 1
ATOM 732 N N . LYS A 1 96 ? 12.426 0.064 4.734 1.00 95.81 96 LYS A N 1
ATOM 733 C CA . LYS A 1 96 ? 11.923 0.521 6.031 1.00 95.81 96 LYS A CA 1
ATOM 734 C C . LYS A 1 96 ? 10.395 0.416 6.081 1.00 95.81 96 LYS A C 1
ATOM 736 O O . LYS A 1 96 ? 9.719 0.758 5.112 1.00 95.81 96 LYS A O 1
ATOM 741 N N . ASP A 1 97 ? 9.876 0.010 7.234 1.00 96.69 97 ASP A N 1
ATOM 742 C CA . ASP A 1 97 ? 8.449 0.072 7.543 1.00 96.69 97 ASP A CA 1
ATOM 743 C C . ASP A 1 97 ? 7.921 1.509 7.417 1.00 96.69 97 ASP A C 1
ATOM 745 O O . ASP A 1 97 ? 8.492 2.461 7.960 1.00 96.69 97 ASP A O 1
ATOM 749 N N . ILE A 1 98 ? 6.798 1.650 6.721 1.00 95.62 98 ILE A N 1
ATOM 750 C CA . ILE A 1 98 ? 6.072 2.902 6.548 1.00 95.62 98 ILE A CA 1
ATOM 751 C C . ILE A 1 98 ? 4.726 2.766 7.251 1.00 95.62 98 ILE A C 1
ATOM 753 O O . ILE A 1 98 ? 3.923 1.896 6.908 1.00 95.62 98 ILE A O 1
ATOM 757 N N . MET A 1 99 ? 4.475 3.652 8.210 1.00 96.69 99 MET A N 1
ATOM 758 C CA . MET A 1 99 ? 3.184 3.762 8.884 1.00 96.69 99 MET A CA 1
ATOM 759 C C . MET A 1 99 ? 2.214 4.561 8.011 1.00 96.69 99 MET A C 1
ATOM 761 O O . MET A 1 99 ? 2.548 5.647 7.534 1.00 96.69 99 MET A O 1
ATOM 765 N N . GLY A 1 100 ? 1.024 4.011 7.807 1.00 95.31 100 GLY A N 1
ATOM 766 C CA . GLY A 1 100 ? -0.109 4.676 7.189 1.00 95.31 100 GLY A CA 1
ATOM 767 C C . GLY A 1 100 ? -1.253 4.834 8.183 1.00 95.31 100 GLY A C 1
ATOM 768 O O . GLY A 1 100 ? -1.505 3.942 8.994 1.00 95.31 100 GLY A O 1
ATOM 769 N N . GLN A 1 101 ? -1.942 5.964 8.106 1.00 95.75 101 GLN A N 1
ATOM 770 C CA . GLN A 1 101 ? -3.139 6.257 8.885 1.00 95.75 101 GLN A CA 1
ATOM 771 C C . GLN A 1 101 ? -4.376 6.071 8.018 1.00 95.75 101 GLN A C 1
ATOM 773 O O . GLN A 1 101 ? -4.353 6.342 6.812 1.00 95.75 101 GLN A O 1
ATOM 778 N N . ARG A 1 102 ? -5.460 5.588 8.621 1.00 94.50 102 ARG A N 1
ATOM 779 C CA . ARG A 1 102 ? -6.737 5.483 7.929 1.00 94.50 102 ARG A CA 1
ATOM 780 C C . ARG A 1 102 ? -7.236 6.887 7.614 1.00 94.50 102 ARG A C 1
ATOM 782 O O . ARG A 1 102 ? -7.308 7.741 8.492 1.00 94.50 102 ARG A O 1
ATOM 789 N N . VAL A 1 103 ? -7.598 7.122 6.358 1.00 92.88 103 VAL A N 1
ATOM 790 C CA . VAL A 1 103 ? -8.326 8.336 5.990 1.00 92.88 103 VAL A CA 1
ATOM 791 C C . VAL A 1 103 ? -9.759 8.114 6.446 1.00 92.88 103 VAL A C 1
ATOM 793 O O . VAL A 1 103 ? -10.553 7.483 5.743 1.00 92.88 103 VAL A O 1
ATOM 796 N N . SER A 1 104 ? -10.063 8.550 7.669 1.00 79.25 104 SER A N 1
ATOM 797 C CA . SER A 1 104 ? -11.439 8.680 8.128 1.00 79.25 104 SER A CA 1
ATOM 798 C C . SER A 1 104 ? -12.190 9.479 7.075 1.00 79.25 104 SER A C 1
ATOM 800 O O . SER A 1 104 ? -11.692 10.491 6.577 1.00 79.25 104 SER A O 1
ATOM 802 N N . ARG A 1 105 ? -13.388 9.028 6.700 1.00 62.25 105 ARG A N 1
ATOM 803 C CA . ARG A 1 105 ? -14.337 9.927 6.048 1.00 62.25 105 ARG A CA 1
ATOM 804 C C . ARG A 1 105 ? -14.744 10.934 7.117 1.00 62.25 105 ARG A C 1
ATOM 806 O O . ARG A 1 105 ? -15.797 10.773 7.718 1.00 62.25 105 ARG A O 1
ATOM 813 N N . SER A 1 106 ? -13.893 11.909 7.407 1.00 49.94 106 SER A N 1
ATOM 814 C CA . SER A 1 106 ? -14.268 13.097 8.160 1.00 49.94 106 SER A CA 1
ATOM 815 C C . SER A 1 106 ? -15.179 13.917 7.250 1.00 49.94 106 SER A C 1
ATOM 817 O O . SER A 1 106 ? -14.789 14.932 6.692 1.00 49.94 106 SER A O 1
ATOM 819 N N . GLY A 1 107 ? -16.363 13.369 6.982 1.00 49.50 107 GLY A N 1
ATOM 820 C CA . GLY A 1 107 ? -17.554 14.146 6.733 1.00 49.50 107 GLY A CA 1
ATOM 821 C C . GLY A 1 107 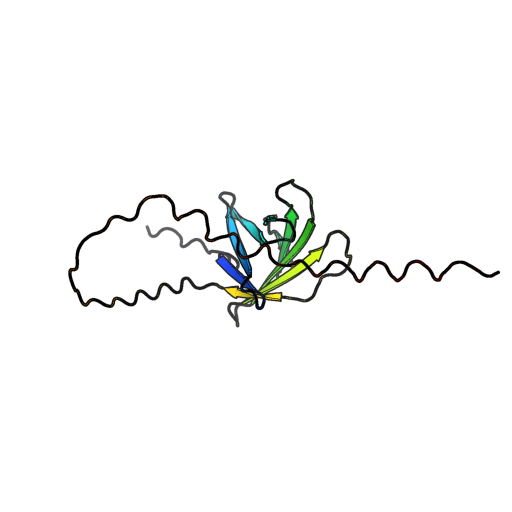? -18.133 14.413 8.107 1.00 49.50 107 GLY A C 1
ATOM 822 O O . GLY A 1 107 ? -19.076 13.747 8.520 1.00 49.50 107 GLY A O 1
ATOM 823 N N . GLU A 1 108 ? -17.499 15.328 8.833 1.00 47.59 108 GLU A N 1
ATOM 824 C CA . GLU A 1 108 ? -18.258 16.176 9.732 1.00 47.59 108 GLU A CA 1
ATOM 825 C C . GLU A 1 108 ? -19.115 17.028 8.796 1.00 47.59 108 GLU A C 1
ATOM 827 O O . GLU A 1 108 ? -18.652 17.960 8.145 1.00 47.59 108 GLU A O 1
ATOM 832 N N . CYS A 1 109 ? -20.348 16.569 8.602 1.00 37.59 109 CYS A N 1
ATOM 833 C CA . CYS A 1 109 ? -21.471 17.446 8.359 1.00 37.59 109 CYS A CA 1
ATOM 834 C C . CYS A 1 109 ? -21.533 18.388 9.564 1.00 37.59 109 CYS A C 1
ATOM 836 O O . CYS A 1 109 ? -22.132 18.075 10.591 1.00 37.59 109 CYS A O 1
ATOM 838 N N . GLU A 1 110 ? -20.830 19.512 9.472 1.00 51.31 110 GLU A N 1
ATOM 839 C CA . GLU A 1 110 ? -21.304 20.721 10.125 1.00 51.31 110 GLU A CA 1
ATOM 840 C C . GLU A 1 110 ? -22.618 21.060 9.412 1.00 51.31 110 GLU A C 1
ATOM 842 O O . GLU A 1 110 ? -22.636 21.680 8.350 1.00 51.31 110 GLU A O 1
ATOM 847 N N . ASP A 1 111 ? -23.715 20.512 9.942 1.00 45.91 111 ASP A N 1
ATOM 848 C CA . ASP A 1 111 ? -25.059 21.060 9.785 1.00 45.91 111 ASP A CA 1
ATOM 849 C C . ASP A 1 111 ? -25.033 22.488 10.358 1.00 45.91 111 ASP A C 1
ATOM 851 O O . ASP A 1 111 ? -25.429 22.731 11.496 1.00 45.91 111 ASP A O 1
ATOM 855 N N . ASP A 1 112 ? -24.502 23.434 9.584 1.00 47.84 112 ASP A N 1
ATOM 856 C CA . ASP A 1 112 ? -24.736 24.861 9.782 1.00 47.84 112 ASP A CA 1
ATOM 857 C C . ASP A 1 112 ? -26.021 25.201 9.007 1.00 47.84 112 ASP A C 1
ATOM 859 O O . ASP A 1 112 ? -26.011 25.676 7.870 1.00 47.84 112 ASP A O 1
ATOM 863 N N . GLU A 1 113 ? -27.164 24.839 9.599 1.00 63.66 113 GLU A N 1
ATOM 864 C CA . GLU A 1 113 ? -28.455 25.411 9.220 1.00 63.66 113 GLU A CA 1
ATOM 865 C C . GLU A 1 113 ? -28.496 26.872 9.687 1.00 63.66 113 GLU A C 1
ATOM 867 O O . GLU A 1 113 ? -28.879 27.172 10.819 1.00 63.66 113 GLU A O 1
ATOM 872 N N . ALA A 1 114 ? -28.150 27.795 8.794 1.00 54.31 114 ALA A N 1
ATOM 873 C CA . ALA A 1 114 ? -28.740 29.127 8.777 1.00 54.31 114 ALA A CA 1
ATOM 874 C C . ALA A 1 114 ? -28.722 29.670 7.343 1.00 54.31 114 ALA A C 1
ATOM 876 O O . ALA A 1 114 ? -27.684 30.019 6.787 1.00 54.31 114 ALA A O 1
ATOM 877 N N . GLU A 1 115 ? -29.911 29.676 6.749 1.00 67.62 115 GLU A N 1
ATOM 878 C CA . GLU A 1 115 ? -30.228 30.163 5.412 1.00 67.62 115 GLU A CA 1
ATOM 879 C C . GLU A 1 115 ? -29.753 31.597 5.159 1.00 67.62 115 GLU A C 1
ATOM 881 O O . GLU A 1 115 ? -30.007 32.454 5.996 1.00 67.62 115 GLU A O 1
ATOM 886 N N . GLU A 1 116 ? -29.227 31.878 3.960 1.00 56.00 116 GLU A N 1
ATOM 887 C CA . GLU A 1 116 ? -29.668 33.041 3.176 1.00 56.00 116 GLU A CA 1
ATOM 888 C C . GLU A 1 116 ? -29.665 32.717 1.670 1.00 56.00 116 GLU A C 1
ATOM 890 O O . GLU A 1 116 ? -28.637 32.512 1.021 1.00 56.00 116 GLU A O 1
ATOM 895 N N . ASP A 1 117 ? -30.887 32.679 1.142 1.00 63.62 117 ASP A N 1
ATOM 896 C CA . ASP A 1 117 ? -31.292 32.752 -0.257 1.00 63.62 117 ASP A CA 1
ATOM 897 C C . ASP A 1 117 ? -30.550 33.870 -1.009 1.00 63.62 117 ASP A C 1
ATOM 899 O O . ASP A 1 117 ? -30.866 35.048 -0.867 1.00 63.62 117 ASP A O 1
ATOM 903 N N . THR A 1 118 ? -29.565 33.513 -1.836 1.00 54.06 118 THR A N 1
ATOM 904 C CA . THR A 1 118 ? -29.084 34.395 -2.909 1.00 54.06 118 THR A CA 1
ATOM 905 C C . THR A 1 118 ? -28.736 33.596 -4.164 1.00 54.06 118 THR A C 1
ATOM 907 O O . THR A 1 118 ? -27.661 33.028 -4.314 1.00 54.06 118 THR A O 1
ATOM 910 N N . GLY A 1 119 ? -29.716 33.554 -5.065 1.00 58.59 119 GLY A N 1
ATOM 911 C CA . GLY A 1 119 ? -29.580 33.730 -6.513 1.00 58.59 119 GLY A CA 1
ATOM 912 C C . GLY A 1 119 ? -28.338 33.201 -7.248 1.00 58.59 119 GLY A C 1
ATOM 913 O O . GLY A 1 119 ? -27.252 33.757 -7.166 1.00 58.59 119 GLY A O 1
ATOM 914 N N . GLU A 1 120 ? -28.612 32.265 -8.161 1.00 55.94 120 GLU A N 1
ATOM 915 C CA . GLU A 1 120 ? -28.301 32.429 -9.591 1.00 55.94 120 GLU A CA 1
ATOM 916 C C . GLU A 1 120 ? -26.819 32.541 -10.016 1.00 55.94 120 GLU A C 1
ATOM 918 O O . GLU A 1 120 ? -26.256 33.623 -10.122 1.00 55.94 120 GLU A O 1
ATOM 923 N N . ALA A 1 121 ? -26.236 31.407 -10.424 1.00 54.22 121 ALA A N 1
ATOM 924 C CA . ALA A 1 121 ? -25.577 31.243 -11.730 1.00 54.22 121 ALA A CA 1
ATOM 925 C C . ALA A 1 121 ? -25.145 29.777 -11.923 1.00 54.22 121 ALA A C 1
ATOM 927 O O . ALA A 1 121 ? -24.437 29.202 -11.100 1.00 54.22 121 ALA A O 1
ATOM 928 N N . ALA A 1 122 ? -25.572 29.158 -13.025 1.00 60.06 122 ALA A N 1
ATOM 929 C CA . ALA A 1 122 ? -25.230 27.781 -13.370 1.00 60.06 122 ALA A CA 1
ATOM 930 C C . ALA A 1 122 ? -23.727 27.628 -13.706 1.00 60.06 122 ALA A C 1
ATOM 932 O O . ALA A 1 122 ? -23.246 28.329 -14.600 1.00 60.06 122 ALA A O 1
ATOM 933 N N . PRO A 1 123 ? -22.983 26.697 -13.075 1.00 52.38 123 PRO A N 1
ATOM 934 C CA . PRO A 1 123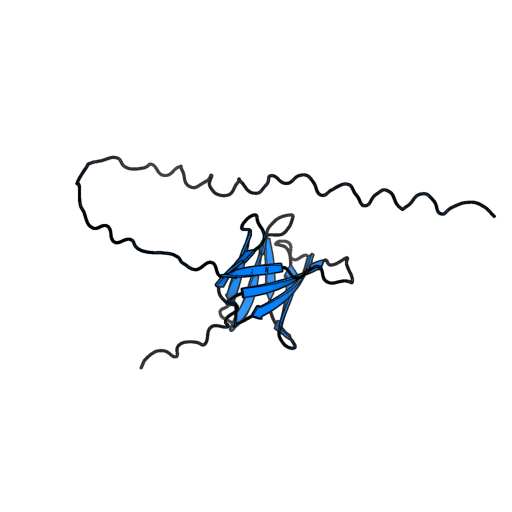 ? -21.620 26.382 -13.488 1.00 52.38 123 PRO A CA 1
ATOM 935 C C . PRO A 1 123 ? -21.620 25.462 -14.718 1.00 52.38 123 PRO A C 1
ATOM 937 O O . PRO A 1 123 ? -22.217 24.385 -14.737 1.00 52.38 123 PRO A O 1
ATOM 940 N N . THR A 1 124 ? -20.947 25.917 -15.771 1.00 61.47 124 THR A N 1
ATOM 941 C CA . THR A 1 124 ? -20.737 25.213 -17.040 1.00 61.47 124 THR A CA 1
ATOM 942 C C . THR A 1 124 ? -19.765 24.035 -16.900 1.00 61.47 124 THR A C 1
ATOM 944 O O . THR A 1 124 ? -18.800 24.081 -16.142 1.00 61.47 124 THR A O 1
ATOM 947 N N . ALA A 1 125 ? -20.018 22.983 -17.680 1.00 55.12 125 ALA A N 1
ATOM 948 C CA . ALA A 1 125 ? -19.472 21.626 -17.586 1.00 55.12 125 ALA A CA 1
ATOM 949 C C . ALA A 1 125 ? -17.984 21.412 -17.980 1.00 55.12 125 ALA A C 1
ATOM 951 O O . ALA A 1 125 ? -17.644 20.332 -18.460 1.00 55.12 125 ALA A O 1
ATOM 952 N N . GLU A 1 126 ? -17.083 22.382 -17.797 1.00 55.78 126 GLU A N 1
ATOM 953 C CA . GLU A 1 126 ? -15.693 22.268 -18.296 1.00 55.78 126 GLU A CA 1
ATOM 954 C C . GLU A 1 126 ? -14.586 22.152 -17.226 1.00 55.78 126 GLU A C 1
ATOM 956 O O . GLU A 1 126 ? -13.438 21.888 -17.579 1.00 55.78 126 GLU A O 1
ATOM 961 N N . ASP A 1 127 ? -14.893 22.232 -15.926 1.00 52.19 127 ASP A N 1
ATOM 962 C CA . ASP A 1 127 ? -13.853 22.399 -14.887 1.00 52.19 127 ASP A CA 1
ATOM 963 C C . ASP A 1 127 ? -13.358 21.098 -14.203 1.00 52.19 127 ASP A C 1
ATOM 965 O O . ASP A 1 127 ? -12.530 21.117 -13.295 1.00 52.19 127 ASP A O 1
ATOM 969 N N . GLU A 1 128 ? -13.803 19.912 -14.634 1.00 48.66 128 GLU A N 1
ATOM 970 C CA . GLU A 1 128 ? -13.502 18.652 -13.921 1.00 48.66 128 GLU A CA 1
ATOM 971 C C . GLU A 1 128 ? -12.202 17.942 -14.364 1.00 48.66 128 GLU A C 1
ATOM 973 O O . GLU A 1 128 ? -11.937 16.798 -13.986 1.00 48.66 128 GLU A O 1
ATOM 978 N N . LYS A 1 129 ? -11.354 18.600 -15.168 1.00 46.12 129 LYS A N 1
ATOM 979 C CA . LYS A 1 129 ? -10.166 17.968 -15.777 1.00 46.12 129 LYS A CA 1
ATOM 980 C C . LYS A 1 129 ? -8.830 18.268 -15.088 1.00 46.12 129 LYS A C 1
ATOM 982 O O . LYS A 1 129 ? -7.853 17.586 -15.379 1.00 46.12 129 LYS A O 1
ATOM 987 N N . GLN A 1 130 ? -8.769 19.222 -14.157 1.00 43.28 130 GLN A N 1
ATOM 988 C CA . GLN A 1 130 ? -7.491 19.799 -13.700 1.00 43.28 130 GLN A CA 1
ATOM 989 C C . GLN A 1 130 ? -7.084 19.486 -12.251 1.00 43.28 130 GLN A C 1
ATOM 991 O O . GLN A 1 130 ? -6.101 20.026 -11.753 1.00 43.28 130 GLN A O 1
ATOM 996 N N . LYS A 1 131 ? -7.786 18.581 -11.554 1.00 43.81 131 LYS A N 1
ATOM 997 C CA . LYS A 1 131 ? -7.542 18.337 -10.116 1.00 43.81 131 LYS A CA 1
ATOM 998 C C . LYS A 1 131 ? -6.500 17.253 -9.787 1.00 43.81 131 LYS A C 1
ATOM 1000 O O . LYS A 1 131 ? -6.148 17.091 -8.623 1.00 43.81 131 LYS A O 1
ATOM 1005 N N . TRP A 1 132 ? -5.959 16.527 -10.771 1.00 48.53 132 TRP A N 1
ATOM 1006 C CA . TRP A 1 132 ? -5.030 15.408 -10.508 1.00 48.53 132 TRP A CA 1
ATOM 1007 C C . TRP A 1 132 ? -3.616 15.565 -11.093 1.00 48.53 132 TRP A C 1
ATOM 1009 O O . TRP A 1 132 ? -2.766 14.713 -10.837 1.00 48.53 132 TRP A O 1
ATOM 1019 N N . GLU A 1 133 ? -3.314 16.657 -11.806 1.00 46.09 133 GLU A N 1
ATOM 1020 C CA . GLU A 1 133 ? -1.991 16.865 -12.427 1.00 46.09 133 GLU A CA 1
ATOM 1021 C C . GLU A 1 133 ? -0.906 17.411 -11.470 1.00 46.09 133 GLU A C 1
ATOM 1023 O O . GLU A 1 133 ? 0.249 17.559 -11.859 1.00 46.09 133 GLU A O 1
ATOM 1028 N N . CYS A 1 134 ? -1.202 17.629 -10.182 1.00 41.34 134 CYS A N 1
ATOM 1029 C CA . CYS A 1 134 ? -0.236 18.218 -9.239 1.00 41.34 134 CYS A CA 1
ATOM 1030 C C . CYS A 1 134 ? 0.765 17.244 -8.577 1.00 41.34 134 CYS A C 1
ATOM 1032 O O . CYS A 1 134 ? 1.525 17.675 -7.713 1.00 41.34 134 CYS A O 1
ATOM 1034 N N . VAL A 1 135 ? 0.826 15.955 -8.946 1.00 45.59 135 VAL A N 1
ATOM 1035 C CA . VAL A 1 135 ? 1.762 14.989 -8.305 1.00 45.59 135 VAL A CA 1
ATOM 1036 C C . VAL A 1 135 ? 2.880 14.492 -9.237 1.00 45.59 135 VAL A C 1
ATOM 1038 O O . VAL A 1 135 ? 3.704 13.677 -8.834 1.00 45.59 135 VAL A O 1
ATOM 1041 N N . ALA A 1 136 ? 2.975 15.012 -10.464 1.00 44.88 136 ALA A N 1
ATOM 1042 C CA . ALA A 1 136 ? 4.037 14.651 -11.414 1.00 44.88 136 ALA A CA 1
ATOM 1043 C C . ALA A 1 136 ? 5.318 15.508 -11.287 1.00 44.88 136 ALA A C 1
ATOM 1045 O O . ALA A 1 136 ? 6.152 15.510 -12.184 1.00 44.88 136 ALA A O 1
ATOM 1046 N N . GLY A 1 137 ? 5.498 16.229 -10.178 1.00 43.81 137 GLY A N 1
ATOM 1047 C CA . GLY A 1 137 ? 6.670 17.074 -9.931 1.00 43.81 137 GLY A CA 1
ATOM 1048 C C . GLY A 1 137 ? 7.659 16.467 -8.940 1.00 43.81 137 GLY A C 1
ATOM 1049 O O . GLY A 1 137 ? 7.839 17.031 -7.866 1.00 43.81 137 GLY A O 1
ATOM 1050 N N . LEU A 1 138 ? 8.279 15.326 -9.264 1.00 46.66 138 LEU A N 1
ATOM 1051 C CA . LEU A 1 138 ? 9.493 14.843 -8.585 1.00 46.66 138 LEU A CA 1
ATOM 1052 C C . LEU A 1 138 ? 10.427 14.137 -9.575 1.00 46.66 138 LEU A C 1
ATOM 1054 O O . LEU A 1 138 ? 10.670 12.933 -9.497 1.00 46.66 138 LEU A O 1
ATOM 1058 N N . ASP A 1 139 ? 10.998 14.940 -10.465 1.00 48.16 139 ASP A N 1
ATOM 1059 C CA . ASP A 1 139 ? 12.437 14.874 -10.712 1.00 48.16 139 ASP A CA 1
ATOM 1060 C C . ASP A 1 139 ? 13.194 14.883 -9.363 1.00 48.16 139 ASP A C 1
ATOM 1062 O O . ASP A 1 139 ? 12.726 15.469 -8.386 1.00 48.16 139 ASP A O 1
ATOM 1066 N N . VAL A 1 140 ? 14.380 14.268 -9.315 1.00 49.41 140 VAL A N 1
ATOM 1067 C CA . VAL A 1 140 ? 15.255 14.076 -8.131 1.00 49.41 140 VAL A CA 1
ATOM 1068 C C . VAL A 1 140 ? 14.995 12.799 -7.310 1.00 49.41 140 VAL A C 1
ATOM 1070 O O . VAL A 1 140 ? 14.735 12.887 -6.119 1.00 49.41 140 VAL A O 1
ATOM 1073 N N . ILE A 1 141 ? 15.163 11.600 -7.895 1.00 44.72 141 ILE A N 1
ATOM 1074 C CA . ILE A 1 141 ? 15.989 10.516 -7.292 1.00 44.72 141 ILE A CA 1
ATOM 1075 C C . ILE A 1 141 ? 16.614 9.650 -8.406 1.00 44.72 141 ILE A C 1
ATOM 1077 O O . ILE A 1 141 ? 16.612 8.422 -8.363 1.00 44.72 141 ILE A O 1
ATOM 1081 N N . GLU A 1 142 ? 17.174 10.281 -9.428 1.00 46.78 142 GLU A N 1
ATOM 1082 C CA . GLU A 1 142 ? 18.136 9.627 -10.309 1.00 46.78 142 GLU A CA 1
ATOM 1083 C C . GLU A 1 142 ? 19.430 10.419 -10.149 1.00 46.78 142 GLU A C 1
ATOM 1085 O O . GLU A 1 142 ? 19.423 11.615 -10.410 1.00 46.78 142 GLU A O 1
ATOM 1090 N N . THR A 1 143 ? 20.470 9.792 -9.579 1.00 45.81 143 THR A N 1
ATOM 1091 C CA . THR A 1 143 ? 21.910 10.174 -9.552 1.00 45.81 143 THR A CA 1
ATOM 1092 C C . THR A 1 143 ? 22.551 9.853 -8.189 1.00 45.81 143 THR A C 1
ATOM 1094 O O . THR A 1 143 ? 23.021 10.735 -7.484 1.00 45.81 143 THR A O 1
ATOM 1097 N N . GLN A 1 144 ? 22.610 8.578 -7.788 1.00 46.97 144 GLN A N 1
ATOM 1098 C CA . GLN A 1 144 ? 23.623 8.120 -6.807 1.00 46.97 144 GLN A CA 1
ATOM 1099 C C . GLN A 1 144 ? 24.160 6.698 -7.082 1.00 46.97 144 GLN A C 1
ATOM 1101 O O . GLN A 1 144 ? 25.077 6.255 -6.398 1.00 46.97 144 GLN A O 1
ATOM 1106 N N . LEU A 1 145 ? 23.680 5.975 -8.106 1.00 50.25 145 LEU A N 1
ATOM 1107 C CA . LEU A 1 145 ? 24.088 4.578 -8.346 1.00 50.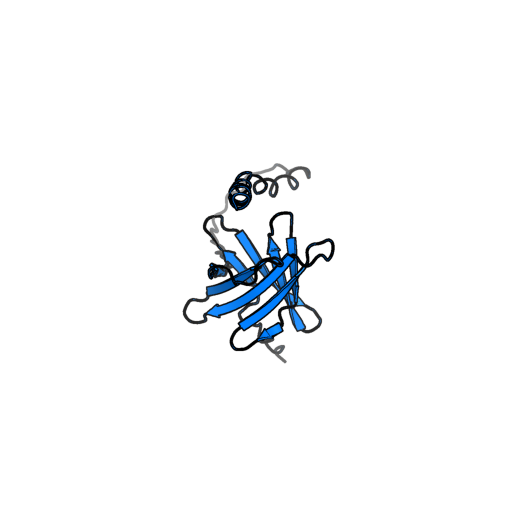25 145 LEU A CA 1
ATOM 1108 C C . LEU A 1 145 ? 25.001 4.362 -9.569 1.00 50.25 145 LEU A C 1
ATOM 1110 O O . LEU A 1 145 ? 25.034 3.270 -10.125 1.00 50.25 145 LEU A O 1
ATOM 1114 N N . ALA A 1 146 ? 25.767 5.379 -9.982 1.00 48.53 146 ALA A N 1
ATOM 1115 C CA . ALA A 1 146 ? 26.679 5.282 -11.133 1.00 48.53 146 ALA A CA 1
ATOM 1116 C C . ALA A 1 146 ? 28.176 5.466 -10.801 1.00 48.53 146 ALA A C 1
ATOM 1118 O O . ALA A 1 146 ? 28.995 5.498 -11.716 1.00 48.53 146 ALA A O 1
ATOM 1119 N N . LYS A 1 147 ? 28.578 5.565 -9.521 1.00 46.44 147 LYS A N 1
ATOM 1120 C CA . LYS A 1 147 ? 29.975 5.910 -9.163 1.00 46.44 147 LYS A CA 1
ATOM 1121 C C . LYS A 1 147 ? 30.836 4.795 -8.553 1.00 46.44 147 LYS A C 1
ATOM 1123 O O . LYS A 1 147 ? 32.014 5.030 -8.322 1.00 46.44 147 LYS A O 1
ATOM 1128 N N . GLN A 1 148 ? 30.320 3.577 -8.360 1.00 51.12 148 GLN A N 1
ATOM 1129 C CA . GLN A 1 148 ? 31.086 2.481 -7.728 1.00 51.12 148 GLN A CA 1
ATOM 1130 C C . GLN A 1 148 ? 31.625 1.386 -8.673 1.00 51.12 148 GLN A C 1
ATOM 1132 O O . GLN A 1 148 ? 32.144 0.382 -8.201 1.00 51.12 148 GLN A O 1
ATOM 1137 N N . LYS A 1 149 ? 31.573 1.560 -10.003 1.00 51.03 149 LYS A N 1
ATOM 1138 C CA . LYS A 1 149 ? 31.990 0.511 -10.964 1.00 51.03 149 LYS A CA 1
ATOM 1139 C C . LYS A 1 149 ? 33.316 0.745 -11.713 1.00 51.03 149 LYS A C 1
ATOM 1141 O O . LYS A 1 149 ? 33.536 0.114 -12.740 1.00 51.03 149 LYS A O 1
ATOM 1146 N N . ARG A 1 150 ? 34.216 1.620 -11.238 1.00 50.78 150 ARG A N 1
ATOM 1147 C CA . ARG A 1 150 ? 35.465 1.959 -11.969 1.00 50.78 150 ARG A CA 1
ATOM 1148 C C . ARG A 1 150 ? 36.778 1.975 -11.165 1.00 50.78 150 ARG A C 1
ATOM 1150 O O . ARG A 1 150 ? 37.702 2.664 -11.570 1.00 50.78 150 ARG A O 1
ATOM 1157 N N . ALA A 1 151 ? 36.911 1.210 -10.080 1.00 52.97 151 ALA A N 1
ATOM 1158 C CA . ALA A 1 151 ? 38.180 1.170 -9.327 1.00 52.97 151 ALA A CA 1
ATOM 1159 C C . ALA A 1 151 ? 38.673 -0.242 -8.947 1.00 52.97 151 ALA A C 1
ATOM 1161 O O . ALA A 1 151 ? 39.374 -0.395 -7.957 1.00 52.97 151 ALA A O 1
ATOM 1162 N N . GLY A 1 152 ? 38.300 -1.278 -9.706 1.00 49.72 152 GLY A N 1
ATOM 1163 C CA . GLY A 1 152 ? 38.673 -2.667 -9.399 1.00 49.72 152 GLY A CA 1
ATOM 1164 C C . GLY A 1 152 ? 39.271 -3.439 -10.572 1.00 49.72 152 GLY A C 1
ATOM 1165 O O . GLY A 1 152 ? 38.947 -4.609 -10.736 1.00 49.72 152 GLY A O 1
ATOM 1166 N N . ALA A 1 153 ? 40.073 -2.790 -11.419 1.00 53.47 153 ALA A N 1
ATOM 1167 C CA . ALA A 1 153 ? 40.849 -3.460 -12.462 1.00 53.47 153 ALA A CA 1
ATOM 1168 C C . ALA A 1 153 ? 42.251 -2.832 -12.554 1.00 53.47 153 ALA A C 1
ATOM 1170 O O . ALA A 1 153 ? 42.354 -1.633 -12.801 1.00 53.47 153 ALA A O 1
ATOM 1171 N N . GLY A 1 154 ? 43.286 -3.660 -12.373 1.00 51.09 154 GLY A N 1
ATOM 1172 C CA . GLY A 1 154 ? 44.718 -3.315 -12.401 1.00 51.09 154 GLY A CA 1
ATOM 1173 C C . GLY A 1 154 ? 45.260 -3.100 -10.983 1.00 51.09 154 GLY A C 1
ATOM 1174 O O . GLY A 1 154 ? 44.715 -2.282 -10.256 1.00 51.09 154 GLY A O 1
ATOM 1175 N N . ASP A 1 155 ? 46.242 -3.834 -10.470 1.00 51.03 155 ASP A N 1
ATOM 1176 C CA . ASP A 1 155 ? 47.444 -4.340 -11.134 1.00 51.03 155 ASP A CA 1
ATOM 1177 C C . ASP A 1 155 ? 47.866 -5.687 -10.526 1.00 51.03 155 ASP A C 1
ATOM 1179 O O . ASP A 1 155 ? 47.753 -5.901 -9.314 1.00 51.03 155 ASP A O 1
ATOM 1183 N N . ALA A 1 156 ? 48.321 -6.575 -11.407 1.00 54.97 156 ALA A N 1
ATOM 1184 C CA . ALA A 1 156 ? 49.170 -7.714 -11.093 1.00 54.97 156 ALA A CA 1
ATOM 1185 C C . ALA A 1 156 ? 50.632 -7.287 -11.255 1.00 54.97 156 ALA A C 1
ATOM 1187 O O . ALA A 1 156 ? 50.875 -6.466 -12.167 1.00 54.97 156 ALA A O 1
#

Sequence (156 aa):
AAAPEKETSPLVGTWAYGSKGLQYRVFRNEAGHLFFNGPYTGGRVTGVLRACEGCHQADLASRAGEIVGSIRLRYRGAEDAMVSNFRGVNRPEWNKDIMGQRVSRSGECEDDEAEEDTGEAAPTAEDEKQKWECVAGLDVIETQLAKQKRAGAGDA

Radius of gyration: 22.18 Å; chains: 1; bounding box: 83×50×37 Å

Foldseek 3Di:
DPDPPPPDDLQAAWWFWDPVRFIKGWHADPVRWIKIWGADDPGIWMFTWDDDDQWTKTFIADPVRDGQWMKIWHQDVVQSKIWIWTDGPPGPDIDDTIIIHGPPPPPPPPPPPDDDDDDDDDDDDDPPPPDPPPPPPDDPDPPDPPPPPPDPDDDD

Organism: Alexandrium catenella (NCBI:txid2925)

pLDDT: mean 78.16, std 21.67, range [37.59, 98.0]